Protein AF-A0A942LDJ8-F1 (afdb_monomer_lite)

Sequence (132 aa):
NMTALGVTVVGVANKKHLMLGRARIGDFVYAVGNPKVGNEVVKDQGEIAKTDTLLKLLKLDSIQEILPVGSSGIKGELDKFLEANQLHIEYTKNLPVDIHKSAGPCTSMIVISRGELITTVKIPCFYIGKLY

Foldseek 3Di:
DDDDDDDDDDDDDDPVLDLDLQDDAFKWKKKQFAQDDDVCVVVDPQAFDDPVNVVQLSPDPQWNDKAQFAQQFQCRRVVVVCVVNVKDWDFDPDWPGDRRGGNHVSRIMMTIGNDDDDGPRPHDMTTTTGID

Structure (mmCIF, N/CA/C/O backbone):
data_AF-A0A942LDJ8-F1
#
_entry.id   AF-A0A942LDJ8-F1
#
loop_
_atom_site.group_PDB
_atom_site.id
_atom_site.type_symbol
_atom_site.label_atom_id
_atom_site.label_alt_id
_atom_site.label_comp_id
_atom_site.label_asym_id
_atom_site.label_entity_id
_atom_site.label_seq_id
_atom_site.pdbx_PDB_ins_code
_atom_site.Cartn_x
_atom_site.Cartn_y
_atom_site.Cartn_z
_atom_site.occupancy
_atom_site.B_iso_or_equiv
_atom_site.auth_seq_id
_atom_site.auth_comp_id
_atom_site.auth_asym_id
_atom_site.auth_atom_id
_atom_site.pdbx_PDB_model_num
ATOM 1 N N . ASN A 1 1 ? 0.673 2.921 33.957 1.00 53.62 1 ASN A N 1
ATOM 2 C CA . ASN A 1 1 ? 0.753 1.474 33.662 1.00 53.62 1 ASN A CA 1
ATOM 3 C C . ASN A 1 1 ? 1.085 1.273 32.198 1.00 53.62 1 ASN A C 1
ATOM 5 O O . ASN A 1 1 ? 0.290 1.669 31.358 1.00 53.62 1 A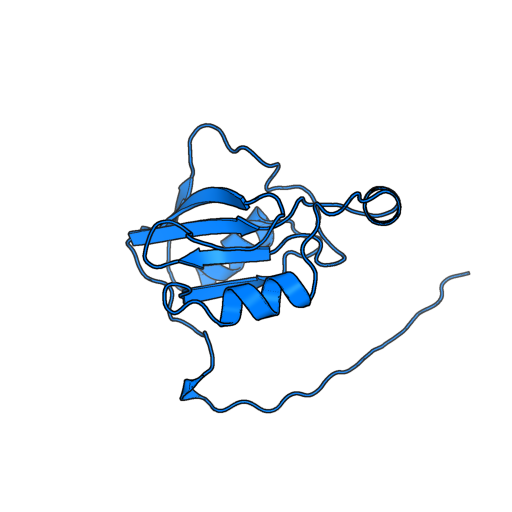SN A O 1
ATOM 9 N N . MET A 1 2 ? 2.263 0.727 31.898 1.00 55.09 2 MET A N 1
ATOM 10 C CA . MET A 1 2 ? 2.649 0.312 30.547 1.00 55.09 2 MET A CA 1
ATOM 11 C C . MET A 1 2 ? 2.372 -1.187 30.442 1.00 55.09 2 MET A C 1
ATOM 13 O O . MET A 1 2 ? 2.839 -1.950 31.284 1.00 55.09 2 MET A O 1
ATOM 17 N N . THR A 1 3 ? 1.569 -1.600 29.469 1.00 82.00 3 THR A N 1
ATOM 18 C CA . THR A 1 3 ? 1.370 -3.010 29.122 1.00 82.00 3 THR A CA 1
ATOM 19 C C . THR A 1 3 ? 2.125 -3.275 27.827 1.00 82.00 3 THR A C 1
ATOM 21 O O . THR A 1 3 ? 2.119 -2.442 26.923 1.00 82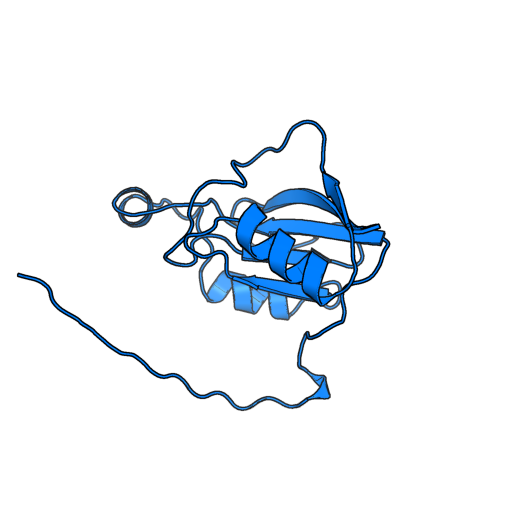.00 3 THR A O 1
ATOM 24 N N . ALA A 1 4 ? 2.821 -4.406 27.756 1.00 85.25 4 ALA A N 1
ATOM 25 C CA . ALA A 1 4 ? 3.525 -4.838 26.556 1.00 85.25 4 ALA A CA 1
ATOM 26 C C . ALA A 1 4 ? 2.929 -6.168 26.087 1.00 85.25 4 ALA A C 1
ATOM 28 O O . ALA A 1 4 ? 2.694 -7.063 26.898 1.00 85.25 4 ALA A O 1
ATOM 29 N N . LEU A 1 5 ? 2.685 -6.282 24.782 1.00 90.19 5 LEU A N 1
ATOM 30 C CA . LEU A 1 5 ? 2.203 -7.491 24.121 1.00 90.19 5 LEU A CA 1
ATOM 31 C C . LEU A 1 5 ? 3.125 -7.796 22.938 1.00 90.19 5 LEU A C 1
ATOM 33 O O . LEU A 1 5 ? 3.365 -6.925 22.105 1.00 90.19 5 LEU A O 1
ATOM 37 N N . GLY A 1 6 ? 3.616 -9.032 22.863 1.00 92.19 6 GLY A N 1
ATOM 38 C CA . GLY A 1 6 ? 4.341 -9.556 21.707 1.00 92.19 6 GLY A CA 1
ATOM 39 C C . GLY A 1 6 ? 3.488 -10.583 20.971 1.00 92.19 6 GLY A C 1
ATOM 40 O O . GLY A 1 6 ? 2.902 -11.460 21.603 1.00 92.19 6 GLY A O 1
ATOM 41 N N . VAL A 1 7 ? 3.417 -10.481 19.643 1.00 93.38 7 VAL A N 1
ATOM 42 C CA . VAL A 1 7 ? 2.713 -11.440 18.780 1.00 93.38 7 VAL A CA 1
ATOM 43 C C . VAL A 1 7 ? 3.667 -11.889 17.676 1.00 93.38 7 VAL A C 1
ATOM 45 O O . VAL A 1 7 ? 4.309 -11.057 17.038 1.00 93.38 7 VAL A O 1
ATOM 48 N N . THR A 1 8 ? 3.748 -13.198 17.429 1.00 95.12 8 THR A N 1
ATOM 49 C CA . THR A 1 8 ? 4.528 -13.780 16.327 1.00 95.12 8 THR A CA 1
ATOM 50 C C . THR A 1 8 ? 3.605 -14.586 15.423 1.00 95.12 8 THR A C 1
ATOM 52 O O . THR A 1 8 ? 2.850 -15.431 15.898 1.00 95.12 8 THR A O 1
ATOM 55 N N . VAL A 1 9 ? 3.674 -14.326 14.117 1.00 93.56 9 VAL A N 1
ATOM 56 C CA . VAL A 1 9 ? 2.895 -15.026 13.088 1.00 93.56 9 VAL A CA 1
ATOM 57 C C . VAL A 1 9 ? 3.863 -15.661 12.096 1.00 93.56 9 VAL A C 1
ATOM 59 O O . VAL A 1 9 ? 4.788 -15.000 11.630 1.00 93.56 9 VAL A O 1
ATOM 62 N N . VAL A 1 10 ? 3.645 -16.935 11.763 1.00 95.06 10 VAL A N 1
ATOM 63 C CA . VAL A 1 10 ? 4.431 -17.677 10.767 1.00 95.06 10 VAL A CA 1
ATOM 64 C C . VAL A 1 10 ? 3.499 -18.127 9.646 1.00 95.06 10 VAL A C 1
ATOM 66 O O . VAL A 1 10 ? 2.450 -18.710 9.906 1.00 95.06 10 VAL A O 1
ATOM 69 N N . GLY A 1 11 ? 3.882 -17.854 8.399 1.00 91.00 11 GLY A N 1
ATOM 70 C CA . GLY A 1 11 ? 3.149 -18.254 7.199 1.00 91.00 11 GLY A CA 1
ATOM 71 C C . GLY A 1 11 ? 4.051 -18.994 6.216 1.00 91.00 11 GLY A C 1
ATOM 72 O O . GLY A 1 11 ? 5.255 -18.748 6.163 1.00 91.00 11 GLY A O 1
ATOM 73 N N . VAL A 1 12 ? 3.467 -19.896 5.428 1.00 93.19 12 VAL A N 1
ATOM 74 C CA . VAL A 1 12 ? 4.170 -20.660 4.388 1.00 93.19 12 VAL A CA 1
ATOM 75 C C . VAL A 1 12 ? 3.575 -20.306 3.031 1.00 93.19 12 VAL A C 1
ATOM 77 O O . VAL A 1 12 ? 2.359 -20.337 2.854 1.00 93.19 12 VAL A O 1
ATOM 80 N N . ALA A 1 13 ? 4.429 -19.985 2.061 1.00 89.56 13 ALA A N 1
ATOM 81 C CA . ALA A 1 13 ? 4.022 -19.658 0.700 1.00 89.56 13 ALA A CA 1
ATOM 82 C C . ALA A 1 13 ? 4.983 -20.274 -0.321 1.00 89.56 13 ALA A C 1
ATOM 84 O O . ALA A 1 13 ? 6.170 -20.463 -0.055 1.00 89.56 13 ALA A O 1
ATOM 85 N N . ASN A 1 14 ? 4.479 -20.566 -1.522 1.00 90.12 14 ASN A N 1
ATOM 86 C CA . ASN A 1 14 ? 5.347 -20.955 -2.627 1.00 90.12 14 ASN A CA 1
ATOM 87 C C . ASN A 1 14 ? 6.127 -19.726 -3.112 1.00 90.12 14 ASN A C 1
ATOM 89 O O . ASN A 1 14 ? 5.522 -18.689 -3.381 1.00 90.12 14 ASN A O 1
ATOM 93 N N . LYS A 1 15 ? 7.446 -19.861 -3.302 1.00 86.38 15 LYS A N 1
ATOM 94 C CA . LYS A 1 15 ? 8.317 -18.774 -3.779 1.00 86.38 15 LYS A CA 1
ATOM 95 C C . LYS A 1 15 ? 7.790 -18.101 -5.052 1.00 86.38 15 LYS A C 1
ATOM 97 O O . LYS A 1 15 ? 7.867 -16.885 -5.165 1.00 86.38 15 LYS A O 1
ATOM 102 N N . LYS A 1 16 ? 7.190 -18.863 -5.976 1.00 83.56 16 LYS A N 1
ATOM 103 C CA . LYS A 1 16 ? 6.628 -18.325 -7.230 1.00 83.56 16 LYS A CA 1
ATOM 104 C C . LYS A 1 16 ? 5.407 -17.414 -7.023 1.00 83.56 16 LYS A C 1
ATOM 106 O O . LYS A 1 16 ? 5.068 -16.629 -7.901 1.00 83.56 16 LYS A O 1
ATOM 111 N N . HIS A 1 17 ? 4.744 -17.513 -5.872 1.00 82.56 17 HIS A N 1
ATOM 112 C CA . HIS A 1 17 ? 3.592 -16.686 -5.509 1.00 82.56 17 HIS A CA 1
ATOM 113 C C . HIS A 1 17 ? 3.980 -15.464 -4.666 1.00 82.56 17 HIS A C 1
ATOM 115 O O . HIS A 1 17 ? 3.118 -14.644 -4.371 1.00 82.56 17 HIS A O 1
ATOM 121 N N . LEU A 1 18 ? 5.256 -15.314 -4.289 1.00 85.12 18 LEU A N 1
ATOM 122 C CA . LEU A 1 18 ? 5.717 -14.130 -3.569 1.00 85.12 18 LEU A CA 1
ATOM 123 C C . LEU A 1 18 ? 5.792 -12.930 -4.518 1.00 85.12 18 LEU A C 1
ATOM 125 O O . LEU A 1 18 ? 6.414 -12.999 -5.584 1.00 85.12 18 LEU A O 1
ATOM 129 N N . MET A 1 19 ? 5.159 -11.834 -4.113 1.00 83.38 19 MET A N 1
ATOM 130 C CA . MET A 1 19 ? 5.316 -10.510 -4.710 1.00 83.38 19 MET A CA 1
ATOM 131 C C . MET A 1 19 ? 6.550 -9.875 -4.077 1.00 83.38 19 MET A C 1
ATOM 133 O O . MET A 1 19 ? 6.454 -9.299 -3.005 1.00 83.38 19 MET A O 1
ATOM 137 N N . LEU A 1 20 ? 7.725 -10.149 -4.639 1.00 79.88 20 LEU A N 1
ATOM 138 C CA . LEU A 1 20 ? 8.982 -9.578 -4.168 1.00 79.88 20 LEU A CA 1
ATOM 139 C C . LEU A 1 20 ? 9.828 -9.190 -5.374 1.00 79.88 20 LEU A C 1
ATOM 141 O O . LEU A 1 20 ? 10.078 -10.026 -6.249 1.00 79.88 20 LEU A O 1
ATOM 145 N N . GLY A 1 21 ? 10.270 -7.935 -5.401 1.00 84.00 21 GLY A N 1
ATOM 146 C CA . GLY A 1 21 ? 11.106 -7.378 -6.459 1.00 84.00 21 GLY A CA 1
ATOM 147 C C . GLY A 1 21 ? 10.429 -7.420 -7.827 1.00 84.00 21 GLY A C 1
ATOM 148 O O . GLY A 1 21 ? 11.115 -7.624 -8.833 1.00 84.00 21 GLY A O 1
ATOM 149 N N . ARG A 1 22 ? 9.094 -7.300 -7.886 1.00 92.88 22 ARG A N 1
ATOM 150 C CA . ARG A 1 22 ? 8.339 -7.306 -9.154 1.00 92.88 22 ARG A CA 1
ATOM 151 C C . ARG A 1 22 ? 8.116 -5.912 -9.725 1.00 92.88 22 ARG A C 1
ATOM 153 O O . ARG A 1 22 ? 7.935 -5.816 -10.932 1.00 92.88 22 ARG A O 1
ATOM 160 N N . ALA A 1 23 ? 8.156 -4.872 -8.890 1.00 95.88 23 ALA A N 1
ATOM 161 C CA . ALA A 1 23 ? 7.995 -3.492 -9.339 1.00 95.88 23 ALA A CA 1
ATOM 162 C C . ALA A 1 23 ? 9.082 -3.093 -10.348 1.00 95.88 23 ALA A C 1
ATOM 164 O O . ALA A 1 23 ? 10.247 -3.491 -10.223 1.00 95.88 23 ALA A O 1
ATOM 165 N N . ARG A 1 24 ? 8.705 -2.309 -11.355 1.00 96.44 24 ARG A N 1
ATOM 166 C CA . ARG A 1 24 ? 9.575 -1.833 -12.433 1.00 96.44 24 ARG A CA 1
ATOM 167 C C . ARG A 1 24 ? 9.301 -0.365 -12.744 1.00 96.44 24 ARG A C 1
ATOM 169 O O . ARG A 1 24 ? 8.254 0.186 -12.408 1.00 96.44 24 ARG A O 1
ATOM 176 N N . ILE A 1 25 ? 10.249 0.240 -13.453 1.00 98.00 25 ILE A N 1
ATOM 177 C CA . ILE A 1 25 ? 10.059 1.526 -14.127 1.00 98.00 25 ILE A CA 1
ATOM 178 C C . ILE A 1 25 ? 8.783 1.462 -14.970 1.00 98.00 25 ILE A C 1
ATOM 180 O O . ILE A 1 25 ? 8.575 0.516 -15.731 1.00 98.00 25 ILE A O 1
ATOM 184 N N . GLY A 1 26 ? 7.941 2.480 -14.838 1.00 98.00 26 GLY A N 1
ATOM 185 C CA . GLY A 1 26 ? 6.663 2.572 -15.526 1.00 98.00 26 GLY A CA 1
ATOM 186 C C . GLY A 1 26 ? 5.452 2.164 -14.686 1.00 98.00 26 GLY A C 1
ATOM 187 O O . GLY A 1 26 ? 4.335 2.514 -15.072 1.00 98.00 26 GLY A O 1
ATOM 188 N N . ASP A 1 27 ? 5.648 1.484 -13.555 1.00 98.44 27 ASP A N 1
ATOM 189 C CA . ASP A 1 27 ? 4.546 1.078 -12.685 1.00 98.44 27 ASP A CA 1
ATOM 190 C C . ASP A 1 27 ? 3.922 2.271 -11.948 1.00 98.44 27 ASP A C 1
ATOM 192 O O . ASP A 1 27 ? 4.567 3.276 -11.642 1.00 98.44 27 ASP A O 1
ATOM 196 N N . PHE A 1 28 ? 2.638 2.136 -11.641 1.00 98.56 28 PHE A N 1
ATOM 197 C CA . PHE A 1 28 ? 1.808 3.133 -10.984 1.00 98.56 28 PHE A CA 1
ATOM 198 C C . PHE A 1 28 ? 1.746 2.835 -9.489 1.00 98.56 28 PHE A C 1
ATOM 200 O O . PHE A 1 28 ? 1.530 1.691 -9.086 1.00 98.56 28 PHE A O 1
ATOM 207 N N . VAL A 1 29 ? 1.892 3.871 -8.667 1.00 98.56 29 VAL A N 1
ATOM 208 C CA . VAL A 1 29 ? 1.878 3.773 -7.206 1.00 98.56 29 VAL A CA 1
ATOM 209 C C . VAL A 1 29 ? 0.588 4.380 -6.672 1.00 98.56 29 VAL A C 1
ATOM 211 O O . VAL A 1 29 ? 0.239 5.522 -6.985 1.00 98.56 29 VAL A O 1
ATOM 214 N N . TYR A 1 30 ? -0.099 3.622 -5.825 1.00 98.62 30 TYR A N 1
ATOM 215 C CA . TYR A 1 30 ? -1.335 4.014 -5.163 1.00 98.62 30 TYR A CA 1
ATOM 216 C C . TYR A 1 30 ? -1.212 3.876 -3.647 1.00 98.62 30 TYR A C 1
ATOM 218 O O . TYR A 1 30 ? -0.559 2.959 -3.155 1.00 98.62 30 TYR A O 1
ATOM 226 N N . ALA A 1 31 ? -1.905 4.736 -2.905 1.00 98.25 31 ALA A N 1
ATOM 227 C CA . ALA A 1 31 ? -2.241 4.491 -1.509 1.00 98.25 31 ALA A CA 1
ATOM 228 C C . ALA A 1 31 ? -3.690 4.005 -1.429 1.00 98.25 31 ALA A C 1
ATOM 230 O O . ALA A 1 31 ? -4.605 4.675 -1.909 1.00 98.25 31 ALA A O 1
ATOM 231 N N . VAL A 1 32 ? -3.902 2.827 -0.850 1.00 98.31 32 VAL A N 1
ATOM 232 C CA . VAL A 1 32 ? -5.225 2.216 -0.700 1.00 98.31 32 VAL A CA 1
ATOM 233 C C . VAL A 1 32 ? -5.618 2.234 0.774 1.00 98.31 32 VAL A C 1
ATOM 235 O O . VAL A 1 32 ? -4.939 1.650 1.620 1.00 98.31 32 VAL A O 1
ATOM 238 N N . GLY A 1 33 ? -6.730 2.905 1.065 1.00 97.81 33 GLY A N 1
ATOM 239 C CA . GLY A 1 33 ? -7.184 3.252 2.407 1.00 97.81 33 GLY A CA 1
ATOM 240 C C . GLY A 1 33 ? -6.627 4.589 2.912 1.00 97.81 33 GLY A C 1
ATOM 241 O O . GLY A 1 33 ? -5.562 5.041 2.495 1.00 97.81 33 GLY A O 1
ATOM 242 N N . ASN A 1 34 ? -7.359 5.222 3.829 1.00 97.00 34 ASN A N 1
ATOM 243 C CA . ASN A 1 34 ? -6.966 6.481 4.461 1.00 97.00 34 ASN A CA 1
ATOM 244 C C . ASN A 1 34 ? -5.993 6.249 5.635 1.00 97.00 34 ASN A C 1
ATOM 246 O O . ASN A 1 34 ? -6.320 5.472 6.538 1.00 97.00 34 ASN A O 1
ATOM 250 N N . PRO A 1 35 ? -4.853 6.968 5.705 1.00 97.7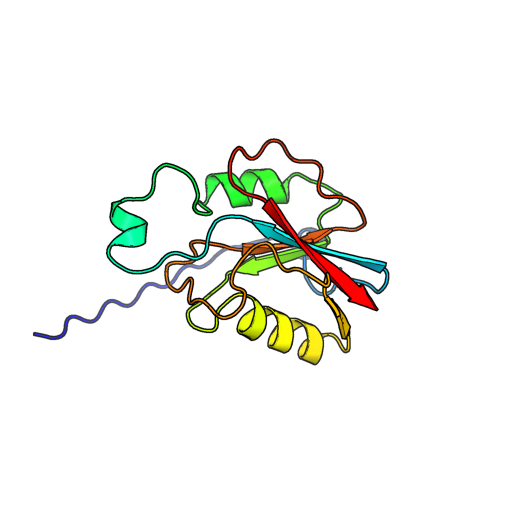5 35 PRO A N 1
ATOM 251 C CA . PRO A 1 35 ? -3.994 6.970 6.885 1.00 97.75 35 PRO A CA 1
ATOM 252 C C . PRO A 1 35 ? -4.751 7.487 8.115 1.00 97.75 35 PRO A C 1
ATOM 254 O O . PRO A 1 35 ? -5.174 8.648 8.183 1.00 97.75 35 PRO A O 1
ATOM 257 N N . LYS A 1 36 ? -4.939 6.604 9.096 1.00 97.94 36 LYS A N 1
ATOM 258 C CA . LYS A 1 36 ? -5.640 6.882 10.356 1.00 97.94 36 LYS A CA 1
ATOM 259 C C . LYS A 1 36 ? -4.897 6.312 11.559 1.00 97.94 36 LYS A C 1
ATOM 261 O O . LYS A 1 36 ? -4.359 5.203 11.492 1.00 97.94 36 LYS A O 1
ATOM 266 N N . VAL A 1 37 ? -4.931 7.039 12.676 1.00 97.38 37 VAL A N 1
ATOM 267 C CA . VAL A 1 37 ? -4.331 6.633 13.960 1.00 97.38 37 VAL A CA 1
ATOM 268 C C . VAL A 1 37 ? -5.243 6.925 15.149 1.00 97.38 37 VAL A C 1
ATOM 270 O O . VAL A 1 37 ? -6.107 7.800 15.108 1.00 97.38 37 VAL A O 1
ATOM 273 N N . GLY A 1 38 ? -5.050 6.179 16.240 1.00 95.44 38 GLY A N 1
ATOM 274 C CA . GLY A 1 38 ? -5.768 6.392 17.496 1.00 95.44 38 GLY A CA 1
ATOM 275 C C . GLY A 1 38 ? -7.288 6.414 17.315 1.00 95.44 38 GLY A C 1
ATOM 276 O O . GLY A 1 38 ? -7.878 5.494 16.751 1.00 95.44 38 GLY A O 1
ATOM 277 N N . ASN A 1 39 ? -7.926 7.488 17.780 1.00 96.44 39 ASN A N 1
ATOM 278 C CA . ASN A 1 39 ? -9.384 7.623 17.766 1.00 96.44 39 ASN A CA 1
ATOM 279 C C . ASN A 1 39 ? -9.985 7.697 16.347 1.00 96.44 39 ASN A C 1
ATOM 281 O O . ASN A 1 39 ? -11.158 7.388 16.165 1.00 96.44 39 ASN A O 1
ATOM 285 N N . GLU A 1 40 ? -9.201 8.078 15.335 1.00 97.31 40 GLU A N 1
ATOM 286 C CA . GLU A 1 40 ? -9.649 8.083 13.936 1.00 97.31 40 GLU A CA 1
ATOM 287 C C . GLU A 1 40 ? -9.957 6.668 13.436 1.00 97.31 40 GLU A C 1
ATOM 289 O O . GLU A 1 40 ? -10.853 6.487 12.617 1.00 97.31 40 GLU A O 1
ATOM 294 N N . VAL A 1 41 ? -9.234 5.666 13.949 1.00 96.62 41 VAL A N 1
ATOM 295 C CA . VAL A 1 41 ? -9.454 4.251 13.619 1.00 96.62 41 VAL A CA 1
ATOM 296 C C . VAL A 1 41 ? -10.744 3.751 14.255 1.00 96.62 41 VAL A C 1
ATOM 298 O O . VAL A 1 41 ? -11.528 3.069 13.607 1.00 96.62 41 VAL A O 1
ATOM 301 N N . VAL A 1 42 ? -10.992 4.130 15.512 1.00 95.88 42 VAL A N 1
ATOM 302 C CA . VAL A 1 42 ? -12.213 3.755 16.246 1.00 95.88 42 VAL A CA 1
ATOM 303 C C . VAL A 1 42 ? -13.458 4.364 15.595 1.00 95.88 42 VAL A C 1
ATOM 305 O O . VAL A 1 42 ? -14.506 3.729 15.550 1.00 95.88 42 VAL A O 1
ATOM 308 N N . LYS A 1 43 ? -13.335 5.585 15.066 1.00 96.19 43 LYS A N 1
ATOM 309 C CA . LYS A 1 43 ? -14.407 6.313 14.373 1.00 96.19 43 LYS A CA 1
ATOM 310 C C . LYS A 1 43 ? -14.461 6.044 12.866 1.00 96.19 43 LYS A C 1
ATOM 312 O O . LYS A 1 43 ? -15.195 6.736 12.163 1.00 96.19 43 LYS A O 1
ATOM 317 N N . ASP A 1 44 ? -13.665 5.106 12.354 1.00 95.56 44 ASP A N 1
ATOM 318 C CA . ASP A 1 44 ? -13.622 4.821 10.924 1.00 95.56 44 ASP A CA 1
ATOM 319 C C . ASP A 1 44 ? -14.984 4.344 10.396 1.00 95.56 44 ASP A C 1
ATOM 321 O O . ASP A 1 44 ? -15.658 3.524 11.017 1.00 95.56 44 ASP A O 1
ATOM 325 N N . GLN A 1 45 ? -15.360 4.834 9.214 1.00 93.19 45 GLN A N 1
ATOM 326 C CA . GLN A 1 45 ? -16.619 4.503 8.542 1.00 93.19 45 GLN A CA 1
ATOM 327 C C . GLN A 1 45 ? -16.401 3.653 7.281 1.00 93.19 45 GLN A C 1
ATOM 329 O O . GLN A 1 45 ? -17.188 3.706 6.341 1.00 93.19 45 GLN A O 1
ATOM 334 N N . GLY A 1 46 ? -15.338 2.844 7.257 1.00 94.25 46 GLY A N 1
ATOM 335 C CA . GLY A 1 46 ? -15.012 1.975 6.128 1.00 94.25 46 GLY A CA 1
ATOM 336 C C . GLY A 1 46 ? -14.032 2.594 5.138 1.00 94.25 46 GLY A C 1
ATOM 337 O O . GLY A 1 46 ? -14.077 2.256 3.963 1.00 94.25 46 GLY A O 1
ATOM 338 N N . GLU A 1 47 ? -13.142 3.477 5.591 1.00 96.38 47 GLU A N 1
ATOM 339 C CA . GLU A 1 47 ? -12.152 4.118 4.719 1.00 96.38 47 GLU A CA 1
ATOM 340 C C . GLU A 1 47 ? -10.745 3.542 4.892 1.00 96.38 47 GLU A C 1
ATOM 342 O O . GLU A 1 47 ? -9.860 3.856 4.099 1.00 96.38 47 GLU A O 1
ATOM 347 N N . ILE A 1 48 ? -10.507 2.721 5.918 1.00 97.19 48 ILE A N 1
ATOM 348 C CA . ILE A 1 48 ? -9.195 2.106 6.156 1.00 97.19 48 ILE A CA 1
ATOM 349 C C . ILE A 1 48 ? -9.034 0.782 5.408 1.00 97.19 48 ILE A C 1
ATOM 351 O O . ILE A 1 48 ? -9.983 0.022 5.194 1.00 97.19 48 ILE A O 1
ATOM 355 N N . ALA A 1 49 ? -7.787 0.474 5.073 1.00 97.00 49 ALA A N 1
ATOM 356 C CA . ALA A 1 49 ? -7.366 -0.849 4.656 1.00 97.00 49 ALA A CA 1
ATOM 357 C C . ALA A 1 49 ? -7.641 -1.893 5.752 1.00 97.00 49 ALA A C 1
ATOM 359 O O . ALA A 1 49 ? -7.372 -1.674 6.932 1.00 97.00 49 ALA A O 1
ATOM 360 N N . LYS A 1 50 ? -8.164 -3.053 5.341 1.00 94.94 50 LYS A N 1
ATOM 361 C CA . LYS A 1 50 ? -8.383 -4.237 6.189 1.00 94.94 50 LYS A CA 1
ATOM 362 C C . LYS A 1 50 ? -7.883 -5.484 5.462 1.00 94.94 50 LYS A C 1
ATOM 364 O O . LYS A 1 50 ? -7.601 -5.435 4.263 1.00 94.94 50 LYS A O 1
ATOM 369 N N . THR A 1 51 ? -7.837 -6.619 6.155 1.00 93.88 51 THR A N 1
ATOM 370 C CA . THR A 1 51 ? -7.415 -7.904 5.574 1.00 93.88 51 THR A CA 1
ATOM 371 C C . THR A 1 51 ? -8.191 -8.253 4.301 1.00 93.88 51 THR A C 1
ATOM 373 O O . THR A 1 51 ? -7.590 -8.643 3.307 1.00 93.88 51 THR A O 1
ATOM 376 N N . ASP A 1 52 ? -9.505 -8.020 4.266 1.00 94.62 52 ASP A N 1
ATOM 377 C CA . ASP A 1 52 ? -10.321 -8.266 3.069 1.00 94.62 52 ASP A CA 1
ATOM 378 C C . ASP A 1 52 ? -9.914 -7.401 1.868 1.00 94.62 52 ASP A C 1
ATOM 380 O O . ASP A 1 52 ? -9.998 -7.853 0.724 1.00 94.62 52 ASP A O 1
ATOM 384 N N . THR A 1 53 ? -9.460 -6.165 2.105 1.00 96.25 53 THR A N 1
ATOM 385 C CA . THR A 1 53 ? -8.904 -5.293 1.061 1.00 96.25 53 THR A CA 1
ATOM 386 C C . THR A 1 53 ? -7.644 -5.924 0.479 1.00 96.25 53 THR A C 1
ATOM 388 O O . THR A 1 53 ? -7.552 -6.083 -0.737 1.00 96.25 53 THR A O 1
ATOM 391 N N . LEU A 1 54 ? -6.716 -6.355 1.342 1.00 95.56 54 LEU A N 1
ATOM 392 C CA . LEU A 1 54 ? -5.485 -7.034 0.933 1.00 95.56 54 LEU A CA 1
ATOM 393 C C . LEU A 1 54 ? -5.793 -8.297 0.116 1.00 95.56 54 LEU A C 1
ATOM 395 O O . LEU A 1 54 ? -5.271 -8.463 -0.982 1.00 95.56 54 LEU A O 1
ATOM 399 N N . LEU A 1 55 ? -6.689 -9.159 0.605 1.00 94.62 55 LEU A N 1
ATOM 400 C CA . LEU A 1 55 ? -7.057 -10.407 -0.072 1.00 94.62 55 LEU A CA 1
ATOM 401 C C . LEU A 1 55 ? -7.698 -10.181 -1.446 1.00 94.62 55 LEU A C 1
ATOM 403 O O . LEU A 1 55 ? -7.564 -11.030 -2.325 1.00 94.62 55 LEU A O 1
ATOM 407 N N . LYS A 1 56 ?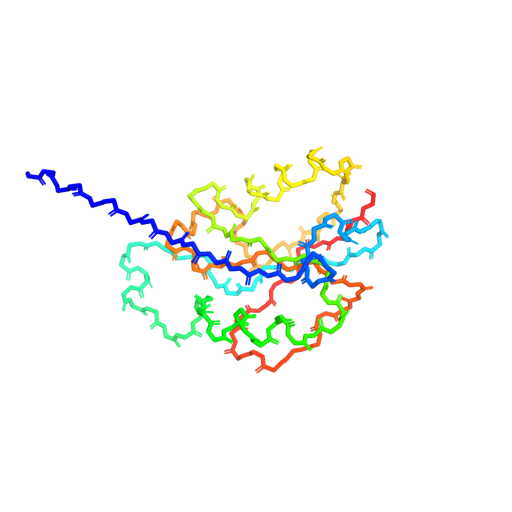 -8.408 -9.066 -1.647 1.00 96.00 56 LYS A N 1
ATOM 408 C CA . LYS A 1 56 ? -8.956 -8.693 -2.959 1.00 96.00 56 LYS A CA 1
ATOM 409 C C . LYS A 1 56 ? -7.866 -8.197 -3.903 1.00 96.00 56 LYS A C 1
ATOM 411 O O . LYS A 1 56 ? -7.858 -8.607 -5.057 1.00 96.00 56 LYS A O 1
ATOM 416 N N . LEU A 1 57 ? -6.948 -7.364 -3.415 1.00 95.88 57 LEU A N 1
ATOM 417 C CA . LEU A 1 57 ? -5.837 -6.839 -4.214 1.00 95.88 57 LEU A CA 1
ATOM 418 C C . LEU A 1 57 ? -4.863 -7.944 -4.640 1.00 95.88 57 LEU A C 1
ATOM 420 O O . LEU A 1 57 ? -4.439 -7.963 -5.787 1.00 95.88 57 LEU A O 1
ATOM 424 N N . LEU A 1 58 ? -4.587 -8.915 -3.764 1.00 92.75 58 LEU A N 1
ATOM 425 C CA . LEU A 1 58 ? -3.729 -10.069 -4.066 1.00 92.75 58 LEU A CA 1
ATOM 426 C C . LEU A 1 58 ? -4.250 -10.964 -5.203 1.00 92.75 58 LEU A C 1
ATOM 428 O O . LEU A 1 58 ? -3.498 -11.782 -5.722 1.00 92.75 58 LEU A O 1
ATOM 432 N N . LYS A 1 59 ? -5.529 -10.844 -5.581 1.00 93.50 59 LYS A N 1
ATOM 433 C CA . LYS A 1 59 ? -6.129 -11.596 -6.697 1.00 93.50 59 LYS A CA 1
ATOM 434 C C . LYS A 1 59 ? -5.965 -10.903 -8.050 1.00 93.50 59 LYS A C 1
ATOM 436 O O . LYS A 1 59 ? -6.421 -11.444 -9.052 1.00 93.50 59 LYS A O 1
ATOM 441 N N . LEU A 1 60 ? -5.400 -9.699 -8.080 1.00 94.19 60 LEU A N 1
ATOM 442 C CA . LEU A 1 60 ? -5.246 -8.912 -9.296 1.00 94.19 60 LEU A CA 1
ATOM 443 C C . LEU A 1 60 ? -3.855 -9.147 -9.896 1.00 94.19 60 LEU A C 1
ATOM 445 O O . LEU A 1 60 ? -2.846 -8.779 -9.299 1.00 94.19 60 LEU A O 1
ATOM 449 N N . ASP A 1 61 ? -3.805 -9.685 -11.115 1.00 92.69 61 ASP A N 1
ATOM 450 C CA . ASP A 1 61 ? -2.546 -9.989 -11.817 1.00 92.69 61 ASP A CA 1
ATOM 451 C C . ASP A 1 61 ? -1.717 -8.740 -12.175 1.00 92.69 61 ASP A C 1
ATOM 453 O O . ASP A 1 61 ? -0.522 -8.831 -12.475 1.00 92.69 61 ASP A O 1
ATOM 457 N N . SER A 1 62 ? -2.343 -7.559 -12.165 1.00 95.38 62 SER A N 1
ATOM 458 C CA . SER A 1 62 ? -1.674 -6.282 -12.421 1.00 95.38 62 SER A CA 1
ATOM 459 C C . SER A 1 62 ? -0.799 -5.819 -11.257 1.00 95.38 62 SER A C 1
ATOM 461 O O . SER A 1 62 ? 0.120 -5.025 -11.480 1.00 95.38 62 SER A O 1
ATOM 463 N N . ILE A 1 63 ? -1.038 -6.315 -10.039 1.00 96.12 63 ILE A N 1
ATOM 464 C CA . ILE A 1 63 ? -0.311 -5.891 -8.843 1.00 96.12 63 ILE A CA 1
ATOM 465 C C . ILE A 1 63 ? 1.096 -6.479 -8.845 1.00 96.12 63 ILE A C 1
ATOM 467 O O . ILE A 1 63 ? 1.297 -7.688 -8.965 1.00 96.12 63 ILE A O 1
ATOM 471 N N . GLN A 1 64 ? 2.078 -5.593 -8.722 1.00 96.31 64 GLN A N 1
ATOM 472 C CA . GLN A 1 64 ? 3.483 -5.957 -8.607 1.00 96.31 64 GLN A CA 1
ATOM 473 C C . GLN A 1 64 ? 3.903 -6.055 -7.141 1.00 96.31 64 GLN A C 1
ATOM 475 O O . GLN A 1 64 ? 4.569 -7.019 -6.779 1.00 96.31 64 GLN A O 1
ATOM 480 N N . GLU A 1 65 ? 3.488 -5.106 -6.300 1.00 96.56 65 GLU A N 1
ATOM 481 C CA . GLU A 1 65 ? 3.861 -5.055 -4.882 1.00 96.56 65 GLU A CA 1
ATOM 482 C C . GLU A 1 65 ? 2.726 -4.501 -4.019 1.00 96.56 65 GLU A C 1
ATOM 484 O O . GLU A 1 65 ? 1.942 -3.655 -4.461 1.00 96.56 65 GLU A O 1
ATOM 489 N N . ILE A 1 66 ? 2.673 -4.951 -2.763 1.00 96.75 66 ILE A N 1
ATOM 490 C CA . ILE A 1 66 ? 1.833 -4.362 -1.715 1.00 96.75 66 ILE A CA 1
ATOM 491 C C . ILE A 1 66 ? 2.688 -4.195 -0.461 1.00 96.75 66 ILE A C 1
ATOM 493 O O . ILE A 1 66 ? 3.246 -5.173 0.036 1.00 96.75 66 ILE A O 1
ATOM 497 N N . LEU A 1 67 ? 2.755 -2.976 0.072 1.00 96.06 67 LEU A N 1
ATOM 498 C CA . LEU A 1 67 ? 3.523 -2.659 1.276 1.00 96.06 67 LEU A CA 1
ATOM 499 C C . LEU A 1 67 ? 2.584 -2.153 2.377 1.00 96.06 67 LEU A C 1
ATOM 501 O O . LEU A 1 67 ? 1.735 -1.295 2.106 1.00 96.06 67 LEU A O 1
ATOM 505 N N . PRO A 1 68 ? 2.719 -2.636 3.623 1.00 96.06 68 PRO A N 1
ATOM 506 C CA . PRO A 1 68 ? 1.993 -2.059 4.743 1.00 96.06 68 PRO A CA 1
ATOM 507 C C . PRO A 1 68 ? 2.512 -0.648 5.027 1.00 96.06 68 PRO A C 1
ATOM 509 O O . PRO A 1 68 ? 3.714 -0.400 4.940 1.00 96.06 68 PRO A O 1
ATOM 512 N N . VAL A 1 69 ? 1.624 0.268 5.412 1.00 98.00 69 VAL A N 1
ATOM 513 C CA . VAL A 1 69 ? 2.035 1.599 5.871 1.00 98.00 69 VAL A CA 1
ATOM 514 C C . VAL A 1 69 ? 2.052 1.623 7.392 1.00 98.00 69 VAL A C 1
ATOM 516 O O . VAL A 1 69 ? 1.030 1.409 8.042 1.00 98.00 69 VAL A O 1
ATOM 519 N N . GLY A 1 70 ? 3.229 1.880 7.958 1.00 95.88 70 GLY A N 1
ATOM 520 C CA . GLY A 1 70 ? 3.447 1.945 9.397 1.00 95.88 70 GLY A CA 1
ATOM 521 C C . GLY A 1 70 ? 3.411 3.365 9.961 1.00 95.88 70 GLY A C 1
ATOM 522 O O . GLY A 1 70 ? 2.803 4.291 9.417 1.00 95.88 70 GLY A O 1
ATOM 523 N N . SER A 1 71 ? 4.100 3.545 11.088 1.00 96.50 71 SER A N 1
ATOM 524 C CA . SER A 1 71 ? 4.213 4.841 11.763 1.00 96.50 71 SER A CA 1
ATOM 525 C C . SER A 1 71 ? 4.977 5.892 10.957 1.00 96.50 71 SER A C 1
ATOM 527 O O . SER A 1 71 ? 4.775 7.080 11.188 1.00 96.50 71 SER A O 1
ATOM 529 N N . SER A 1 72 ? 5.815 5.465 10.006 1.00 97.31 72 SER A N 1
ATOM 530 C CA . SER A 1 72 ? 6.587 6.359 9.134 1.00 97.31 72 SER A CA 1
ATOM 531 C C . SER A 1 72 ? 5.781 6.952 7.967 1.00 97.31 72 SER A C 1
ATOM 533 O O . SER A 1 72 ? 6.293 7.788 7.223 1.00 97.31 72 SER A O 1
ATOM 535 N N . GLY A 1 73 ? 4.510 6.557 7.831 1.00 98.19 73 GLY A N 1
ATOM 536 C CA . GLY A 1 73 ? 3.621 7.033 6.777 1.00 98.19 73 GLY A CA 1
ATOM 537 C C . GLY A 1 73 ? 3.957 6.465 5.399 1.00 98.19 73 GLY A C 1
ATOM 538 O O . GLY A 1 73 ? 4.894 5.682 5.230 1.00 98.19 73 GLY A O 1
ATOM 539 N N . ILE A 1 74 ? 3.148 6.837 4.405 1.00 98.50 74 ILE A N 1
ATOM 540 C CA . ILE A 1 74 ? 3.267 6.338 3.026 1.00 98.50 74 ILE A CA 1
ATOM 541 C C . ILE A 1 74 ? 4.652 6.667 2.472 1.00 98.50 74 ILE A C 1
ATOM 543 O O . ILE A 1 74 ? 5.319 5.791 1.932 1.00 98.50 74 ILE A O 1
ATOM 547 N N . LYS A 1 75 ? 5.109 7.913 2.641 1.00 98.12 75 LYS A N 1
ATOM 548 C CA . LYS A 1 75 ? 6.411 8.342 2.132 1.00 98.12 75 LYS A CA 1
ATOM 549 C C . LYS A 1 75 ? 7.551 7.559 2.780 1.00 98.12 75 LYS A C 1
ATOM 551 O O . LYS A 1 75 ? 8.433 7.101 2.071 1.00 98.12 75 LYS A O 1
ATOM 556 N N . GLY A 1 76 ? 7.516 7.374 4.100 1.00 98.25 76 GLY A N 1
ATOM 557 C CA . GLY A 1 76 ? 8.583 6.684 4.821 1.00 98.25 76 GLY A CA 1
ATOM 558 C C . GLY A 1 76 ? 8.747 5.223 4.403 1.00 98.25 76 GLY A C 1
ATOM 559 O O . GLY A 1 76 ? 9.873 4.767 4.227 1.00 98.25 76 GLY A O 1
ATOM 560 N N . GLU A 1 77 ? 7.649 4.489 4.204 1.00 98.19 77 GLU A N 1
ATOM 561 C CA . GLU A 1 77 ? 7.733 3.104 3.715 1.00 98.19 77 GLU A CA 1
ATOM 562 C C . GLU A 1 77 ? 8.061 3.034 2.218 1.00 98.19 77 GLU A C 1
ATOM 564 O O . GLU A 1 77 ? 8.826 2.164 1.796 1.00 98.19 77 GLU A O 1
ATOM 569 N N . LEU A 1 78 ? 7.540 3.969 1.416 1.00 97.94 78 LEU A N 1
ATOM 570 C CA . LEU A 1 78 ? 7.839 4.039 -0.011 1.00 97.94 78 LEU A CA 1
ATOM 571 C C . LEU A 1 78 ? 9.313 4.375 -0.267 1.00 97.94 78 LEU A C 1
ATOM 573 O O . LEU A 1 78 ? 9.936 3.709 -1.082 1.00 97.94 78 LEU A O 1
ATOM 577 N N . ASP A 1 79 ? 9.895 5.340 0.448 1.00 98.31 79 ASP A N 1
ATOM 578 C CA . ASP A 1 79 ? 11.306 5.716 0.304 1.00 98.31 79 ASP A CA 1
ATOM 579 C C . ASP A 1 79 ? 12.231 4.514 0.569 1.00 98.31 79 ASP A C 1
ATOM 581 O O . ASP A 1 79 ? 13.117 4.235 -0.236 1.00 98.31 79 ASP A O 1
ATOM 585 N N . LYS A 1 80 ? 11.983 3.746 1.645 1.00 97.69 80 LYS A N 1
ATOM 586 C CA . LYS A 1 80 ? 12.754 2.525 1.954 1.00 97.69 80 LYS A CA 1
ATOM 587 C C . LYS A 1 80 ? 12.647 1.491 0.838 1.00 97.69 80 LYS A C 1
ATOM 589 O O . LYS A 1 80 ? 13.632 0.846 0.486 1.00 97.69 80 LYS A O 1
ATOM 594 N N . PHE A 1 81 ? 11.440 1.304 0.304 1.00 97.19 81 PHE A N 1
ATOM 595 C CA . PHE A 1 81 ? 11.212 0.385 -0.801 1.00 97.19 81 PHE A CA 1
ATOM 596 C C . PHE A 1 81 ? 11.967 0.824 -2.060 1.00 97.19 81 PHE A C 1
ATOM 598 O O . PHE A 1 81 ? 12.625 0.001 -2.695 1.00 97.19 81 PHE A O 1
ATOM 605 N N . LEU A 1 82 ? 11.880 2.109 -2.406 1.00 97.56 82 LEU A N 1
ATOM 606 C CA . LEU A 1 82 ? 12.540 2.697 -3.568 1.00 97.56 82 LEU A CA 1
ATOM 607 C C . LEU A 1 82 ? 14.062 2.565 -3.466 1.00 97.56 82 LEU A C 1
ATOM 609 O O . LEU A 1 82 ? 14.690 2.081 -4.404 1.00 97.56 82 LEU A O 1
ATOM 613 N N . GLU A 1 83 ? 14.639 2.892 -2.307 1.00 97.50 83 GLU A N 1
ATOM 614 C CA . GLU A 1 83 ? 16.071 2.741 -2.032 1.00 97.50 83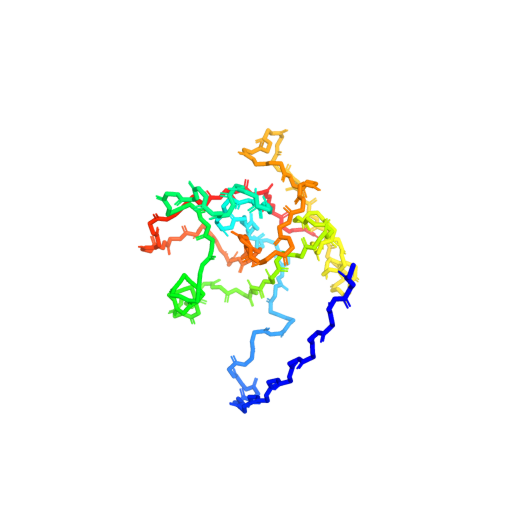 GLU A CA 1
ATOM 615 C C . GLU A 1 83 ? 16.526 1.282 -2.185 1.00 97.50 83 GLU A C 1
ATOM 617 O O . GLU A 1 83 ? 17.465 0.996 -2.928 1.00 97.50 83 GLU A O 1
ATOM 622 N N . ALA A 1 84 ? 15.814 0.339 -1.558 1.00 96.06 84 ALA A N 1
ATOM 623 C CA . ALA A 1 84 ? 16.154 -1.083 -1.613 1.00 96.06 84 ALA A CA 1
ATOM 624 C C . ALA A 1 84 ? 16.078 -1.679 -3.032 1.00 96.06 84 ALA A C 1
ATOM 626 O O . ALA A 1 84 ? 16.752 -2.670 -3.317 1.00 96.06 84 ALA A O 1
ATOM 627 N N . ASN A 1 85 ? 15.268 -1.088 -3.917 1.00 95.50 85 ASN A N 1
ATOM 628 C CA . ASN A 1 85 ? 15.069 -1.555 -5.290 1.00 95.50 85 ASN A CA 1
ATOM 629 C C . ASN A 1 85 ? 15.749 -0.674 -6.350 1.00 95.50 85 ASN A C 1
ATOM 631 O O . ASN A 1 85 ? 15.630 -0.991 -7.531 1.00 95.50 85 ASN A O 1
ATOM 635 N N . GLN A 1 86 ? 16.466 0.386 -5.955 1.00 96.56 86 GLN A N 1
ATOM 636 C CA . GLN A 1 86 ? 17.099 1.354 -6.868 1.00 96.56 86 GLN A CA 1
ATOM 637 C C . GLN A 1 86 ? 16.098 1.955 -7.873 1.00 96.56 86 GLN A C 1
ATOM 639 O O . GLN A 1 86 ? 16.374 2.052 -9.067 1.00 96.56 86 GLN A O 1
ATOM 644 N N . LEU A 1 87 ? 14.914 2.322 -7.381 1.00 97.31 87 LEU A N 1
ATOM 645 C CA . LEU A 1 87 ? 13.844 2.949 -8.159 1.00 97.31 87 LEU A CA 1
ATOM 646 C C . LEU A 1 87 ? 13.613 4.381 -7.678 1.00 97.31 87 LEU A C 1
ATOM 648 O O . LEU A 1 87 ? 13.879 4.711 -6.521 1.00 97.31 87 LEU A O 1
ATOM 652 N N . HIS A 1 88 ? 13.039 5.214 -8.539 1.00 98.25 88 HIS A N 1
ATOM 653 C CA . HIS A 1 88 ? 12.566 6.543 -8.174 1.00 98.25 88 HIS A CA 1
ATOM 654 C C . HIS A 1 88 ? 11.067 6.672 -8.439 1.00 98.25 88 HIS A C 1
ATOM 656 O O . HIS A 1 88 ? 10.452 5.821 -9.080 1.00 98.25 88 HIS A O 1
ATOM 662 N N . ILE A 1 89 ? 10.452 7.728 -7.904 1.00 98.25 89 ILE A N 1
ATOM 663 C CA . ILE A 1 89 ? 9.040 8.032 -8.136 1.00 98.25 89 ILE A CA 1
ATOM 664 C C . ILE A 1 89 ? 8.867 9.480 -8.575 1.00 98.25 89 ILE A C 1
ATOM 666 O O . ILE A 1 89 ? 9.405 10.412 -7.974 1.00 98.25 89 ILE A O 1
ATOM 670 N N . GLU A 1 90 ? 8.079 9.664 -9.626 1.00 98.25 90 GLU A N 1
ATOM 671 C CA . GLU A 1 90 ? 7.535 10.950 -10.027 1.00 98.25 90 GLU A CA 1
ATOM 672 C C . GLU A 1 90 ? 6.178 11.115 -9.341 1.00 98.25 90 GLU A C 1
ATOM 674 O O . GLU A 1 90 ? 5.195 10.458 -9.697 1.00 98.25 90 GLU A O 1
ATOM 679 N N . TYR A 1 91 ? 6.133 11.962 -8.314 1.00 97.81 91 TYR A N 1
ATOM 680 C CA . TYR A 1 91 ? 4.902 12.246 -7.584 1.00 97.81 91 TYR A CA 1
ATOM 681 C C . TYR A 1 91 ? 3.925 13.064 -8.430 1.00 97.81 91 TYR A C 1
ATOM 683 O O . TYR A 1 91 ? 4.300 13.988 -9.154 1.00 97.81 91 TYR A O 1
ATOM 691 N N . THR A 1 92 ? 2.637 12.783 -8.261 1.00 96.50 92 THR A N 1
ATOM 692 C CA . THR A 1 92 ? 1.569 13.638 -8.779 1.00 96.50 92 THR A CA 1
ATOM 693 C C . THR A 1 92 ? 1.636 15.002 -8.093 1.00 96.50 92 THR A C 1
ATOM 695 O O . THR A 1 92 ? 1.758 15.075 -6.873 1.00 96.50 92 THR A O 1
ATOM 698 N N . LYS A 1 93 ? 1.519 16.091 -8.869 1.00 92.06 93 LYS A N 1
ATOM 699 C CA . LYS A 1 93 ? 1.676 17.476 -8.374 1.00 92.06 93 LYS A CA 1
ATOM 700 C C . LYS A 1 93 ? 0.822 17.795 -7.143 1.00 92.06 93 LYS A C 1
ATOM 702 O O . LYS A 1 93 ? 1.307 18.434 -6.219 1.00 92.06 93 LYS A O 1
ATOM 707 N N . ASN A 1 94 ? -0.433 17.352 -7.147 1.00 93.19 94 ASN A N 1
ATOM 708 C CA . ASN A 1 94 ? -1.368 17.547 -6.045 1.00 93.19 94 ASN A CA 1
ATOM 709 C C . ASN A 1 94 ? -1.725 16.182 -5.467 1.00 93.19 94 ASN A C 1
ATOM 711 O O . ASN A 1 94 ? -2.581 15.482 -6.011 1.00 93.19 94 ASN A O 1
ATOM 715 N N . LEU A 1 95 ? -1.042 15.797 -4.391 1.00 94.88 95 LEU A N 1
ATOM 716 C CA . LEU A 1 95 ? -1.309 14.532 -3.720 1.00 94.88 95 LEU A CA 1
ATOM 717 C C . LEU A 1 95 ? -2.676 14.593 -3.020 1.00 94.88 95 LEU A C 1
ATOM 719 O O . LEU A 1 95 ? -2.901 15.487 -2.204 1.00 94.88 95 LEU A O 1
ATOM 723 N N . PRO A 1 96 ? -3.592 13.650 -3.302 1.00 91.44 96 PRO A N 1
ATOM 724 C CA . PRO A 1 96 ? -4.942 13.654 -2.734 1.00 91.44 96 PRO A CA 1
ATOM 725 C C . PRO A 1 96 ? -5.001 13.071 -1.308 1.00 91.44 96 PRO A C 1
ATOM 727 O O . PRO A 1 96 ? -6.082 12.934 -0.742 1.00 91.44 96 PRO A O 1
ATOM 730 N N . VAL A 1 97 ? -3.850 12.704 -0.737 1.00 96.50 97 VAL A N 1
ATOM 731 C CA . VAL A 1 97 ? -3.700 12.123 0.600 1.00 96.50 97 VAL A CA 1
ATOM 732 C C . VAL A 1 97 ? -2.413 12.637 1.243 1.00 96.50 97 VAL A C 1
ATOM 734 O O . VAL A 1 97 ? -1.414 12.858 0.557 1.00 96.50 97 VAL A O 1
ATOM 737 N N . ASP A 1 98 ? -2.425 12.811 2.564 1.00 97.44 98 ASP A N 1
ATOM 738 C CA . ASP A 1 98 ? -1.221 13.148 3.324 1.00 97.44 98 ASP A CA 1
ATOM 739 C C . ASP A 1 98 ? -0.292 11.928 3.413 1.00 97.44 98 ASP A C 1
ATOM 741 O O . ASP A 1 98 ? -0.537 10.985 4.170 1.00 97.44 98 ASP A O 1
ATOM 745 N N . ILE A 1 99 ? 0.787 11.953 2.628 1.00 97.88 99 ILE A N 1
ATOM 746 C CA . ILE A 1 99 ? 1.765 10.862 2.564 1.00 97.88 99 ILE A CA 1
ATOM 747 C C . ILE A 1 99 ? 2.702 10.802 3.778 1.00 97.88 99 ILE A C 1
ATOM 749 O O . ILE A 1 99 ? 3.386 9.794 3.962 1.00 97.88 99 ILE A O 1
ATOM 753 N N . HIS A 1 100 ? 2.752 11.848 4.604 1.00 98.00 100 HIS A N 1
ATOM 754 C CA . HIS A 1 100 ? 3.583 11.900 5.810 1.00 98.00 100 HIS A CA 1
ATOM 755 C C . HIS A 1 100 ? 2.830 11.438 7.058 1.00 98.00 100 HIS A C 1
ATOM 757 O O . HIS A 1 100 ? 3.449 11.137 8.081 1.00 98.00 100 HIS A O 1
ATOM 763 N N . LYS A 1 101 ? 1.498 11.357 6.985 1.00 98.12 101 LYS A N 1
ATOM 764 C CA . LYS A 1 101 ? 0.668 10.911 8.098 1.00 98.12 101 LYS A CA 1
ATOM 765 C C . LYS A 1 101 ? 0.952 9.450 8.447 1.00 98.12 101 LYS A C 1
ATOM 767 O O . LYS A 1 101 ? 0.946 8.566 7.592 1.00 98.12 101 LYS A O 1
ATOM 772 N N . SER A 1 102 ? 1.141 9.199 9.740 1.00 97.62 102 SER A N 1
ATOM 773 C CA . SER A 1 102 ? 1.238 7.847 10.290 1.00 97.62 102 SER A CA 1
ATOM 774 C C . SER A 1 102 ? -0.016 7.032 9.970 1.00 97.62 102 SER A C 1
ATOM 776 O O . SER A 1 102 ? -1.142 7.524 10.072 1.00 97.62 102 SER A O 1
ATOM 778 N N . ALA A 1 103 ? 0.186 5.758 9.652 1.00 96.56 103 ALA A N 1
ATOM 779 C CA . ALA A 1 103 ? -0.872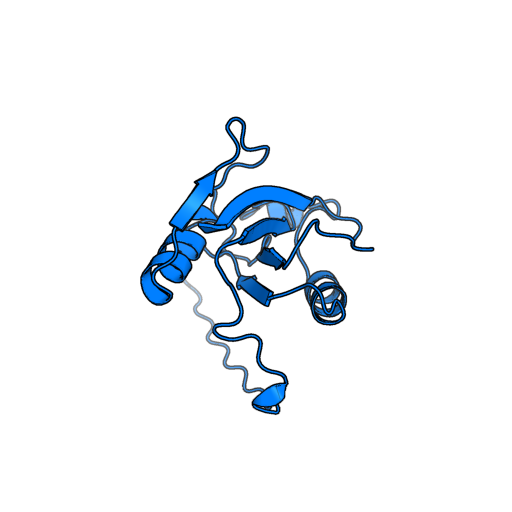 4.764 9.542 1.00 96.56 103 ALA A CA 1
ATOM 780 C C . ALA A 1 103 ? -0.563 3.556 10.433 1.00 96.56 103 ALA A C 1
ATOM 782 O O . ALA A 1 103 ? -0.930 2.445 10.085 1.00 96.56 103 ALA A O 1
ATOM 783 N N . GLY A 1 104 ? 0.113 3.764 11.575 1.00 88.12 104 GLY A N 1
ATOM 784 C CA . GLY A 1 104 ? 0.703 2.722 12.436 1.00 88.12 104 GLY A CA 1
ATOM 785 C C . GLY A 1 104 ? -0.115 1.436 12.666 1.00 88.12 104 GLY A C 1
ATOM 786 O O . GLY A 1 104 ? 0.485 0.366 12.680 1.00 88.12 104 GLY A O 1
ATOM 787 N N . PRO A 1 105 ? -1.457 1.483 12.783 1.00 93.19 105 PRO A N 1
ATOM 788 C CA . PRO A 1 105 ? -2.307 0.286 12.804 1.00 93.19 105 PRO A CA 1
ATOM 789 C C . PRO A 1 105 ? -2.510 -0.403 11.434 1.00 93.19 105 PRO A C 1
ATOM 791 O O . PRO A 1 105 ? -3.447 -1.181 11.279 1.00 93.19 105 PRO A O 1
ATOM 794 N N . CYS A 1 106 ? -1.672 -0.103 10.438 1.00 94.81 106 CYS A N 1
ATOM 795 C CA . CYS A 1 106 ? -1.774 -0.505 9.034 1.00 94.81 106 CYS A CA 1
ATOM 796 C C . CYS A 1 106 ? -3.103 -0.098 8.363 1.00 94.81 106 CYS A C 1
ATOM 798 O O . CYS A 1 106 ? -3.720 -0.869 7.630 1.00 94.81 106 CYS A O 1
ATOM 800 N N . THR A 1 107 ? -3.557 1.134 8.610 1.00 97.31 107 THR A N 1
ATOM 801 C CA . THR A 1 107 ? -4.837 1.658 8.087 1.00 97.31 107 THR A CA 1
ATOM 802 C C . THR A 1 107 ? -4.800 2.062 6.614 1.00 97.31 107 THR A C 1
ATOM 804 O O . THR A 1 107 ? -5.845 2.306 6.013 1.00 97.31 107 THR A O 1
ATOM 807 N N . SER A 1 108 ? -3.615 2.073 6.010 1.00 98.00 108 SER A N 1
ATOM 808 C CA . SER A 1 108 ? -3.410 2.232 4.572 1.00 98.00 108 SER A CA 1
ATOM 809 C C . SER A 1 108 ? -2.311 1.280 4.099 1.00 98.00 108 SER A C 1
ATOM 811 O O . SER A 1 108 ? -1.516 0.779 4.900 1.00 98.00 108 SER A O 1
ATOM 813 N N . MET A 1 109 ? -2.283 1.008 2.800 1.00 98.00 109 MET A N 1
ATOM 814 C CA . MET A 1 109 ? -1.238 0.218 2.153 1.00 98.00 109 MET A CA 1
ATOM 815 C C . MET A 1 109 ? -0.787 0.896 0.863 1.00 98.00 109 MET A C 1
ATOM 817 O O . MET A 1 109 ? -1.592 1.523 0.172 1.00 98.00 109 MET A O 1
ATOM 821 N N . ILE A 1 110 ? 0.488 0.746 0.525 1.00 98.38 110 ILE A N 1
ATOM 822 C CA . ILE A 1 110 ? 1.007 1.121 -0.789 1.00 98.38 110 ILE A CA 1
ATOM 823 C C . ILE A 1 110 ? 0.740 -0.044 -1.733 1.00 98.38 110 ILE A C 1
ATOM 825 O O . ILE A 1 110 ? 1.003 -1.194 -1.388 1.00 98.38 110 ILE A O 1
ATOM 829 N N . VAL A 1 111 ? 0.236 0.255 -2.924 1.00 98.19 111 VAL A N 1
ATOM 830 C CA . VAL A 1 111 ? -0.021 -0.718 -3.984 1.00 98.19 111 VAL A CA 1
ATOM 831 C C . VAL A 1 111 ? 0.691 -0.252 -5.243 1.00 98.19 111 VAL A C 1
ATOM 833 O O . VAL A 1 111 ? 0.435 0.851 -5.724 1.00 98.19 111 VAL A O 1
ATOM 836 N N . ILE A 1 112 ? 1.569 -1.095 -5.781 1.00 98.31 112 ILE A N 1
ATOM 837 C CA . ILE A 1 112 ? 2.276 -0.841 -7.038 1.00 98.31 112 ILE A CA 1
ATOM 838 C C . ILE A 1 112 ? 1.682 -1.754 -8.110 1.00 98.31 112 ILE A C 1
ATOM 840 O O . ILE A 1 112 ? 1.575 -2.965 -7.911 1.00 98.31 112 ILE A O 1
ATOM 844 N N . SER A 1 113 ? 1.277 -1.179 -9.239 1.00 97.94 113 SER A N 1
ATOM 845 C CA . SER A 1 113 ? 0.546 -1.857 -10.313 1.00 97.94 113 SER A CA 1
ATOM 846 C C . SER A 1 113 ? 1.170 -1.562 -11.677 1.00 97.94 113 SER A C 1
ATOM 848 O O . SER A 1 113 ? 1.597 -0.441 -11.931 1.00 97.94 113 SER A O 1
ATOM 850 N N . ARG A 1 114 ? 1.146 -2.539 -12.594 1.00 96.94 114 ARG A N 1
ATOM 851 C CA . ARG A 1 114 ? 1.671 -2.412 -13.975 1.00 96.94 114 ARG A CA 1
ATOM 852 C C . ARG A 1 114 ? 0.933 -1.375 -14.838 1.00 96.94 114 ARG A C 1
ATOM 854 O O . ARG A 1 114 ? 1.346 -1.053 -15.946 1.00 96.94 114 ARG A O 1
ATOM 861 N N . GLY A 1 115 ? -0.186 -0.868 -14.347 1.00 95.88 115 GLY A N 1
ATOM 862 C CA . GLY A 1 115 ? -1.010 0.144 -14.991 1.00 95.88 115 GLY A CA 1
ATOM 863 C C . GLY A 1 115 ? -2.023 0.693 -14.000 1.00 95.88 115 GLY A C 1
ATOM 864 O O . GLY A 1 115 ? -1.898 0.470 -12.789 1.00 95.88 115 GLY A O 1
ATOM 865 N N . GLU A 1 116 ? -3.049 1.363 -14.518 1.00 96.12 116 GLU A N 1
ATOM 866 C CA . GLU A 1 116 ? -4.108 1.908 -13.676 1.00 96.12 116 GLU A CA 1
ATOM 867 C C . GLU A 1 116 ? -4.746 0.837 -12.784 1.00 96.12 116 GLU A C 1
ATOM 869 O O . GLU A 1 116 ? -5.014 -0.294 -13.204 1.00 96.12 116 GLU A O 1
ATOM 874 N N . LEU A 1 117 ? -4.971 1.190 -11.519 1.00 96.12 117 LEU A N 1
ATOM 875 C CA . LEU A 1 117 ? -5.539 0.272 -10.542 1.00 96.12 117 LEU A CA 1
ATOM 876 C C . LEU A 1 117 ? -7.046 0.104 -10.773 1.00 96.12 117 LEU A C 1
ATOM 878 O O . LEU A 1 117 ? -7.854 0.910 -10.317 1.00 96.12 117 LEU A O 1
ATOM 882 N N . ILE A 1 118 ? -7.424 -0.993 -11.428 1.00 93.69 118 ILE A N 1
ATOM 883 C CA . ILE A 1 118 ? -8.820 -1.414 -11.589 1.00 93.69 118 ILE A CA 1
ATOM 884 C C . ILE A 1 118 ? -9.147 -2.425 -10.491 1.00 93.69 118 ILE A C 1
ATOM 886 O O . ILE A 1 118 ? -8.586 -3.519 -10.446 1.00 93.69 118 ILE A O 1
ATOM 890 N N . THR A 1 119 ? -10.047 -2.066 -9.577 1.00 91.44 119 THR A N 1
ATOM 891 C CA . THR A 1 119 ? -10.321 -2.872 -8.382 1.00 91.44 119 THR A CA 1
ATOM 892 C C . THR A 1 119 ? -11.768 -2.746 -7.912 1.00 91.44 119 THR A C 1
ATOM 894 O O . THR A 1 119 ? -12.442 -1.753 -8.165 1.00 91.44 119 THR A O 1
ATOM 897 N N . THR A 1 120 ? -12.250 -3.773 -7.206 1.00 90.00 120 THR A N 1
ATOM 898 C CA . THR A 1 120 ? -13.592 -3.814 -6.596 1.00 90.00 120 THR A CA 1
ATOM 899 C C . THR A 1 120 ? -13.589 -3.419 -5.117 1.00 90.00 120 THR A C 1
ATOM 901 O O . THR A 1 120 ? -14.626 -3.502 -4.448 1.00 90.00 120 THR A O 1
ATOM 904 N N . VAL A 1 121 ? -12.432 -3.029 -4.565 1.00 93.44 121 VAL A N 1
ATOM 905 C CA . VAL A 1 121 ? -12.372 -2.524 -3.188 1.00 93.44 121 VAL A CA 1
ATOM 906 C C . VAL A 1 121 ? -13.175 -1.226 -3.092 1.00 93.44 121 VAL A C 1
ATOM 908 O O . VAL A 1 121 ? -13.075 -0.354 -3.945 1.00 93.44 121 VAL A O 1
ATOM 911 N N . LYS A 1 122 ? -14.010 -1.118 -2.055 1.00 93.56 122 LYS A N 1
ATOM 912 C CA . LYS A 1 122 ? -14.927 0.014 -1.843 1.00 93.56 122 LYS A CA 1
ATOM 913 C C . LYS A 1 122 ? -14.387 0.983 -0.792 1.00 93.56 122 LYS A C 1
ATOM 915 O O . LYS A 1 122 ? -15.128 1.418 0.079 1.00 93.56 122 LYS A O 1
ATOM 920 N N . ILE A 1 123 ? -13.084 1.237 -0.837 1.00 96.62 123 ILE A N 1
ATOM 921 C CA . ILE A 1 123 ? -12.401 2.188 0.042 1.00 96.62 123 ILE A CA 1
ATOM 922 C C . ILE A 1 123 ? -11.595 3.163 -0.823 1.00 96.62 123 ILE A C 1
ATOM 924 O O . ILE A 1 123 ? -11.355 2.851 -1.992 1.00 96.62 123 ILE A O 1
ATOM 928 N N . PRO A 1 124 ? -11.175 4.320 -0.290 1.00 97.19 124 PRO A N 1
ATOM 929 C CA . PRO A 1 124 ? -10.404 5.286 -1.061 1.00 97.19 124 PRO A CA 1
ATOM 930 C C . PRO A 1 124 ? -9.118 4.687 -1.646 1.00 97.19 124 PRO A C 1
ATOM 932 O O . PRO A 1 124 ? -8.365 4.004 -0.951 1.00 97.19 124 PRO A O 1
ATOM 935 N N . CYS A 1 125 ? -8.868 4.974 -2.923 1.00 97.81 125 CYS A N 1
ATOM 936 C CA . CYS A 1 125 ? -7.641 4.632 -3.635 1.00 97.81 125 CYS A CA 1
ATOM 937 C C . CYS A 1 125 ? -7.073 5.915 -4.240 1.00 97.81 125 CYS A C 1
ATOM 939 O O . CYS A 1 125 ? -7.697 6.541 -5.096 1.00 97.81 125 CYS A O 1
ATOM 941 N N . PHE A 1 126 ? -5.889 6.303 -3.795 1.00 97.69 126 PHE A N 1
ATOM 942 C CA . PHE A 1 126 ? -5.241 7.554 -4.153 1.00 97.69 126 PHE A CA 1
ATOM 943 C C . PHE A 1 126 ? -4.078 7.278 -5.086 1.00 97.69 126 PHE A C 1
ATOM 945 O O . PHE A 1 126 ? -3.149 6.571 -4.704 1.00 97.69 126 PHE A O 1
ATOM 952 N N . TYR A 1 127 ? -4.103 7.837 -6.293 1.00 97.94 127 TYR A N 1
ATOM 953 C CA . TYR A 1 127 ? -2.932 7.800 -7.161 1.00 97.94 127 TYR A CA 1
ATOM 954 C C . TYR A 1 127 ? -1.843 8.720 -6.598 1.00 97.94 127 TYR A C 1
ATOM 956 O O . TYR A 1 127 ? -2.093 9.897 -6.335 1.00 97.94 127 TYR A O 1
ATOM 964 N N . ILE A 1 128 ? -0.650 8.166 -6.386 1.00 98.25 128 ILE A N 1
ATOM 965 C CA . ILE A 1 128 ? 0.486 8.868 -5.781 1.00 98.25 128 ILE A CA 1
ATOM 966 C C . ILE A 1 128 ? 1.462 9.323 -6.858 1.00 98.25 128 ILE A C 1
ATOM 968 O O . ILE A 1 128 ? 1.916 10.465 -6.830 1.00 98.25 128 ILE A O 1
ATOM 972 N N . GLY A 1 129 ? 1.767 8.464 -7.826 1.00 98.00 129 GLY A N 1
ATOM 973 C CA . GLY A 1 129 ? 2.773 8.760 -8.835 1.00 98.00 129 GLY A CA 1
ATOM 974 C C . GLY A 1 129 ? 3.187 7.539 -9.639 1.00 98.00 129 GLY A C 1
ATOM 975 O O . GLY A 1 129 ? 2.568 6.476 -9.547 1.00 98.00 129 GLY A O 1
ATOM 976 N N . LYS A 1 130 ? 4.255 7.701 -10.416 1.00 98.38 130 LYS A N 1
ATOM 977 C CA . LYS A 1 130 ? 4.768 6.679 -11.329 1.00 98.38 130 LYS A CA 1
ATOM 978 C C . LYS A 1 130 ? 6.247 6.418 -11.083 1.00 98.38 130 LYS A C 1
ATOM 980 O O . LYS A 1 130 ? 7.000 7.358 -10.840 1.00 98.38 130 LYS A O 1
ATOM 985 N N . LEU A 1 131 ? 6.653 5.156 -11.143 1.00 98.44 131 LEU A N 1
ATOM 986 C CA . LEU A 1 131 ? 8.051 4.771 -10.975 1.00 98.44 131 LEU A CA 1
ATOM 987 C C . LEU A 1 131 ? 8.869 5.090 -12.230 1.00 98.44 131 LEU A C 1
ATOM 989 O O . LEU A 1 131 ? 8.390 4.855 -13.346 1.00 98.44 131 LEU A O 1
ATOM 993 N N . TYR A 1 132 ? 10.098 5.574 -12.045 1.00 96.94 132 TYR A N 1
ATOM 994 C CA . TYR A 1 132 ? 11.073 5.825 -13.111 1.00 96.94 132 TYR A CA 1
ATOM 995 C C . TYR A 1 132 ? 12.504 5.468 -12.706 1.00 96.94 132 TYR A C 1
ATOM 997 O O . TYR A 1 132 ? 12.750 5.257 -11.493 1.00 96.94 132 TYR A O 1
#

pLDDT: mean 94.57, std 6.31, range [53.62, 98.62]

Secondary structure (DSSP, 8-state):
--------------GGG---S---TT-EEEEES----THHHHT--S-S--HHHHHHHTT-TTEEEEEE--TTHHHHHHHHHHHHHT--EEE-SS-SS-TTS--TTT--EEEEESSS------S-EEEEEEE-

Radius of gyration: 15.03 Å; chains: 1; bounding box: 34×38×49 Å